Protein AF-A0A2E8BB22-F1 (afdb_monomer)

Foldseek 3Di:
DDKDKDFAADPDDDDPVVLVVLLVVLVVDPDDPQCSQAVSQVVCCVPGVTQKMKMKDKDDDVCCCPDDVNPVPDIDIYMDITHCCVPPPVVVVVSVVVVVVVD

Secondary structure (DSSP, 8-state):
-EEEEEEE-SS----HHHHHHHHHHHHTSS--HHHHHHHHHHHHHHHH--SEEEEEEEE--HHHHHSTT--TT--EEEEEEEEHHHH-HHHHHHHHHHHHHT-

Radius of gyration: 14.68 Å; Cα contacts (8 Å, |Δi|>4): 149; chains: 1; bounding box: 32×27×40 Å

pLDDT: mean 91.62, std 8.18, range [55.44, 98.12]

Mean predicted aligned error: 4.19 Å

Sequence (103 aa):
GRAHVAYIPVERIVGISKLARIIDHHALRLQNQERITNDVANDLVQHLNPLGAAVIIQASHGCMRCRGVKKQNAIMTTSAMRGVFFDKQEARNELMQLIENSS

Solvent-accessible surface area (backbone atoms only — not comparable to full-atom values): 5845 Å² total; per-residue (Å²): 112,51,74,49,79,51,67,44,66,71,87,43,83,80,60,71,72,55,61,54,49,54,52,50,63,50,65,77,48,100,67,58,68,66,53,47,29,42,50,55,29,47,50,48,43,75,77,35,60,35,59,18,28,34,22,39,38,39,35,64,54,64,67,41,38,79,38,90,85,47,43,74,83,52,68,51,76,43,73,28,62,33,54,44,43,58,76,32,68,66,57,35,50,55,52,51,52,56,53,58,75,73,104

Structure (mmCIF, N/CA/C/O backbone):
data_AF-A0A2E8BB22-F1
#
_entry.id   AF-A0A2E8BB22-F1
#
loop_
_atom_site.group_PDB
_atom_site.id
_atom_site.type_symbol
_atom_site.label_atom_id
_atom_site.label_alt_id
_atom_site.label_comp_id
_atom_site.label_asym_id
_atom_site.label_entity_id
_atom_site.label_seq_id
_atom_site.pdbx_PDB_ins_code
_atom_site.Cartn_x
_atom_site.Cartn_y
_atom_site.Cartn_z
_atom_site.occupancy
_atom_site.B_iso_or_equiv
_atom_site.auth_seq_id
_atom_site.auth_comp_id
_atom_site.auth_asym_id
_atom_site.auth_atom_id
_atom_site.pdbx_PDB_model_num
ATOM 1 N N . GLY A 1 1 ? 11.486 -3.512 -5.800 1.00 87.88 1 GLY A N 1
ATOM 2 C CA . GLY A 1 1 ? 10.884 -2.261 -5.299 1.00 87.88 1 GLY A CA 1
ATOM 3 C C . GLY A 1 1 ? 10.691 -2.366 -3.803 1.00 87.88 1 GLY A C 1
ATOM 4 O O . GLY A 1 1 ? 11.051 -3.393 -3.242 1.00 87.88 1 GLY A O 1
ATOM 5 N N . ARG A 1 2 ? 10.132 -1.336 -3.176 1.00 92.50 2 ARG A N 1
ATOM 6 C CA . ARG A 1 2 ? 9.712 -1.305 -1.773 1.00 92.50 2 ARG A CA 1
ATOM 7 C C . ARG A 1 2 ? 8.206 -1.067 -1.725 1.00 92.50 2 ARG A C 1
ATOM 9 O O . ARG A 1 2 ? 7.690 -0.296 -2.530 1.00 92.50 2 ARG A O 1
ATOM 16 N N . ALA A 1 3 ? 7.518 -1.728 -0.805 1.00 95.19 3 ALA A N 1
ATOM 17 C CA . ALA A 1 3 ? 6.107 -1.489 -0.545 1.00 95.19 3 ALA A CA 1
ATOM 18 C C . ALA A 1 3 ? 5.915 -1.144 0.933 1.00 95.19 3 ALA A C 1
ATOM 20 O O . ALA A 1 3 ? 6.478 -1.801 1.808 1.00 95.19 3 ALA A O 1
ATOM 21 N N . HIS A 1 4 ? 5.119 -0.117 1.192 1.00 96.25 4 HIS A N 1
ATOM 22 C CA . HIS A 1 4 ? 4.655 0.281 2.511 1.00 96.25 4 HIS A CA 1
ATOM 23 C C . HIS A 1 4 ? 3.164 -0.014 2.581 1.00 96.25 4 HIS A C 1
ATOM 25 O O . HIS A 1 4 ? 2.413 0.377 1.686 1.00 96.25 4 HIS A O 1
ATOM 31 N N . VAL A 1 5 ? 2.744 -0.711 3.632 1.00 96.44 5 VAL A N 1
ATOM 32 C CA . VAL A 1 5 ? 1.345 -1.070 3.858 1.00 96.44 5 VAL A CA 1
ATOM 33 C C . VAL A 1 5 ? 0.963 -0.662 5.268 1.00 96.44 5 VAL A C 1
ATOM 35 O O . VAL A 1 5 ? 1.644 -1.030 6.222 1.00 96.44 5 VAL A O 1
ATOM 38 N N . ALA A 1 6 ? -0.134 0.074 5.387 1.00 96.25 6 ALA A N 1
ATOM 39 C CA . ALA A 1 6 ? -0.713 0.483 6.654 1.00 96.25 6 ALA A CA 1
ATOM 40 C C . ALA A 1 6 ? -2.224 0.249 6.642 1.00 96.25 6 ALA A C 1
ATOM 42 O O . ALA A 1 6 ? -2.882 0.351 5.607 1.00 96.25 6 ALA A O 1
ATOM 43 N N . TYR A 1 7 ? -2.784 -0.076 7.800 1.00 96.81 7 TYR A N 1
ATOM 44 C CA . TYR A 1 7 ? -4.223 -0.172 8.004 1.00 96.81 7 TYR A CA 1
ATOM 45 C C . TYR A 1 7 ? -4.544 0.105 9.472 1.00 96.81 7 TYR A C 1
ATOM 47 O O . TYR A 1 7 ? -3.702 -0.131 10.339 1.00 96.81 7 TYR A O 1
ATOM 55 N N . ILE A 1 8 ? -5.751 0.600 9.746 1.00 96.62 8 ILE A N 1
ATOM 56 C CA . ILE A 1 8 ? -6.235 0.812 11.115 1.00 96.62 8 ILE A CA 1
ATOM 57 C C . ILE A 1 8 ? -7.295 -0.260 11.415 1.00 96.62 8 ILE A C 1
ATOM 59 O O . ILE A 1 8 ? -8.409 -0.161 10.885 1.00 96.62 8 ILE A O 1
ATOM 63 N N . PRO A 1 9 ? -6.960 -1.310 12.192 1.00 96.31 9 PRO A N 1
ATOM 64 C CA . PRO A 1 9 ? -7.882 -2.404 12.481 1.00 96.31 9 PRO A CA 1
ATOM 65 C C . PRO A 1 9 ? -9.065 -1.936 13.335 1.00 96.31 9 PRO A C 1
ATOM 67 O O . PRO A 1 9 ? -8.923 -1.043 14.167 1.00 96.31 9 PRO A O 1
ATOM 70 N N . VAL A 1 10 ? -10.214 -2.591 13.153 1.00 94.56 10 VAL A N 1
ATOM 71 C CA . VAL A 1 10 ? -11.369 -2.485 14.062 1.00 94.56 10 VAL A CA 1
ATOM 72 C C . VAL A 1 10 ? -11.516 -3.796 14.825 1.00 94.56 10 VAL A C 1
ATOM 74 O O . VAL A 1 10 ? -11.178 -3.870 15.999 1.00 94.56 10 VAL A O 1
ATOM 77 N N . GLU A 1 11 ? -11.938 -4.857 14.132 1.00 92.56 11 GLU A N 1
ATOM 78 C CA . GLU A 1 11 ? -12.166 -6.180 14.735 1.00 92.56 11 GLU A CA 1
ATOM 79 C C . GLU A 1 11 ? -11.180 -7.242 14.236 1.00 92.56 11 GLU A C 1
ATOM 81 O O . GLU A 1 11 ? -10.905 -8.224 14.922 1.00 92.56 11 GLU A O 1
ATOM 86 N N . ARG A 1 12 ? -10.643 -7.066 13.022 1.00 92.38 12 ARG A N 1
ATOM 87 C CA . ARG A 1 12 ? -9.789 -8.056 12.357 1.00 92.38 12 ARG A CA 1
ATOM 88 C C . ARG A 1 12 ? -8.357 -7.561 12.267 1.00 92.38 12 ARG A C 1
ATOM 90 O O . ARG A 1 12 ? -8.081 -6.517 11.679 1.00 92.38 12 ARG A O 1
ATOM 97 N N . ILE A 1 13 ? -7.443 -8.363 12.802 1.00 94.31 13 ILE A N 1
ATOM 98 C CA . ILE A 1 13 ? -6.002 -8.131 12.732 1.00 94.31 13 ILE A CA 1
ATOM 99 C C . ILE A 1 13 ? -5.392 -9.210 11.847 1.00 94.31 13 ILE A C 1
ATOM 101 O O . ILE A 1 13 ? -5.590 -10.406 12.066 1.00 94.31 13 ILE A O 1
ATOM 105 N N . VAL A 1 14 ? -4.631 -8.787 10.843 1.00 94.31 14 VAL A N 1
ATOM 106 C CA . VAL A 1 14 ? -3.888 -9.699 9.978 1.00 94.31 14 VAL A CA 1
ATOM 107 C C . VAL A 1 14 ? -2.458 -9.859 10.482 1.00 94.31 14 VAL A C 1
ATOM 109 O O . VAL A 1 14 ? -1.799 -8.896 10.873 1.00 94.31 14 VAL A O 1
ATOM 112 N N . GLY A 1 15 ? -1.953 -11.093 10.459 1.00 94.88 15 GLY A N 1
ATOM 113 C CA . GLY A 1 15 ? -0.553 -11.355 10.779 1.00 94.88 15 GLY A CA 1
ATOM 114 C C . GLY A 1 15 ? 0.381 -10.705 9.756 1.00 94.88 15 GLY A C 1
ATOM 115 O O . GLY A 1 15 ? 0.138 -10.791 8.553 1.00 94.88 15 GLY A O 1
ATOM 116 N N . ILE A 1 16 ? 1.489 -10.129 10.224 1.00 93.06 16 ILE A N 1
ATOM 117 C CA . ILE A 1 16 ? 2.462 -9.383 9.402 1.00 93.06 16 ILE A CA 1
ATOM 118 C C . ILE A 1 16 ? 2.926 -10.195 8.181 1.00 93.06 16 ILE A C 1
ATOM 120 O O . ILE A 1 16 ? 2.990 -9.683 7.066 1.00 93.06 16 ILE A O 1
ATOM 124 N N . SER A 1 17 ? 3.155 -11.501 8.352 1.00 95.38 17 SER A N 1
ATOM 125 C CA . SER A 1 17 ? 3.560 -12.387 7.253 1.00 95.38 17 SER A CA 1
ATOM 126 C C . SER A 1 17 ? 2.528 -12.503 6.125 1.00 95.38 17 SER A C 1
ATOM 128 O O . SER A 1 17 ? 2.899 -12.812 4.998 1.00 95.38 17 SER A O 1
ATOM 130 N N . LYS A 1 18 ? 1.238 -12.256 6.385 1.00 94.81 18 LYS A N 1
ATOM 131 C CA . LYS A 1 18 ? 0.189 -12.280 5.353 1.00 94.81 18 LYS A CA 1
ATOM 132 C C . LYS A 1 18 ? 0.164 -10.982 4.542 1.00 94.81 18 LYS A C 1
ATOM 134 O O . LYS A 1 18 ? -0.095 -11.052 3.346 1.00 94.81 18 LYS A O 1
ATOM 139 N N . LEU A 1 19 ? 0.514 -9.843 5.149 1.00 94.56 19 LEU A N 1
ATOM 140 C CA . LEU A 1 19 ? 0.688 -8.573 4.431 1.00 94.56 19 LEU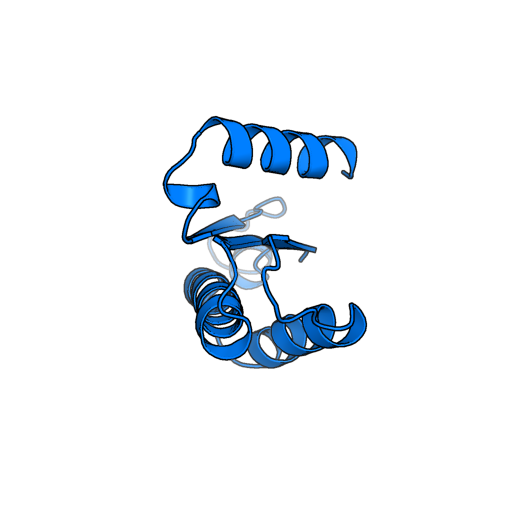 A CA 1
ATOM 141 C C . LEU A 1 19 ? 1.825 -8.655 3.404 1.00 94.56 19 LEU A C 1
ATOM 143 O O . LEU A 1 19 ? 1.676 -8.192 2.280 1.00 94.56 19 LEU A O 1
ATOM 147 N N . ALA A 1 20 ? 2.940 -9.298 3.754 1.00 94.19 20 ALA A N 1
ATOM 148 C CA . ALA A 1 20 ? 4.011 -9.544 2.788 1.00 94.19 20 ALA A CA 1
ATOM 149 C C . ALA A 1 20 ? 3.536 -10.463 1.646 1.00 94.19 20 ALA A C 1
ATOM 151 O O . ALA A 1 20 ? 3.677 -10.132 0.472 1.00 94.19 20 ALA A O 1
ATOM 152 N N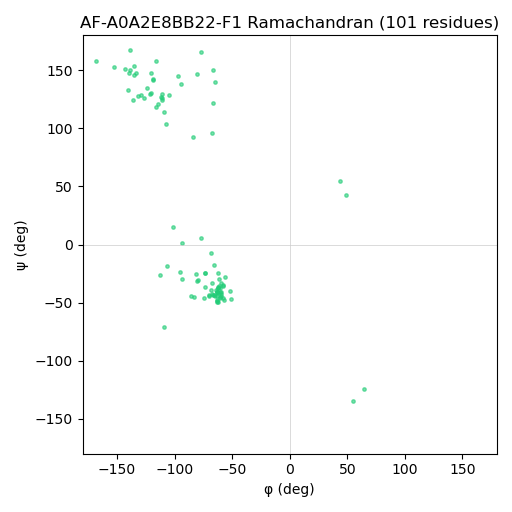 . ARG A 1 21 ? 2.869 -11.577 1.987 1.00 95.06 21 ARG A N 1
ATOM 153 C CA . ARG A 1 21 ? 2.389 -12.561 1.001 1.00 95.06 21 ARG A CA 1
ATOM 154 C C . ARG A 1 21 ? 1.399 -11.992 -0.010 1.00 95.06 21 ARG A C 1
ATOM 156 O O . ARG A 1 21 ? 1.436 -12.409 -1.162 1.00 95.06 21 ARG A O 1
ATOM 163 N N . ILE A 1 22 ? 0.505 -11.088 0.397 1.00 94.38 22 ILE A N 1
ATOM 164 C CA . ILE A 1 22 ? -0.462 -10.503 -0.540 1.00 94.38 22 ILE A CA 1
ATOM 165 C C . ILE A 1 22 ? 0.234 -9.603 -1.564 1.00 94.38 22 ILE A C 1
ATOM 167 O O . ILE A 1 22 ? -0.081 -9.678 -2.749 1.00 94.38 22 ILE A O 1
ATOM 171 N N . ILE A 1 23 ? 1.241 -8.831 -1.140 1.00 94.25 23 ILE A N 1
ATOM 172 C CA . ILE A 1 23 ? 2.056 -8.025 -2.056 1.00 94.25 23 ILE A CA 1
ATOM 173 C C . ILE A 1 23 ? 2.796 -8.935 -3.035 1.00 94.25 23 ILE A C 1
ATOM 175 O O . ILE A 1 23 ? 2.712 -8.717 -4.242 1.00 94.25 23 ILE A O 1
ATOM 179 N N . ASP A 1 24 ? 3.464 -9.977 -2.532 1.00 92.94 24 ASP A N 1
ATOM 180 C CA . ASP A 1 24 ? 4.208 -10.920 -3.373 1.00 92.94 24 ASP A CA 1
ATOM 181 C C . ASP A 1 24 ? 3.288 -11.611 -4.387 1.00 92.94 24 ASP A C 1
ATOM 183 O O . ASP A 1 24 ? 3.617 -11.710 -5.567 1.00 92.94 24 ASP A O 1
ATOM 187 N N . HIS A 1 25 ? 2.096 -12.034 -3.960 1.00 93.56 25 HIS A N 1
ATOM 188 C CA . HIS A 1 25 ? 1.119 -12.677 -4.835 1.00 93.56 25 HIS A CA 1
ATOM 189 C C . HIS A 1 25 ? 0.693 -11.782 -6.012 1.00 93.56 25 HIS A C 1
ATOM 191 O O . HIS A 1 25 ? 0.577 -12.266 -7.141 1.00 93.56 25 HIS A O 1
ATOM 197 N N . HIS A 1 26 ? 0.493 -10.481 -5.775 1.00 92.88 26 HIS A N 1
ATOM 198 C CA . HIS A 1 26 ? 0.188 -9.518 -6.839 1.00 92.88 26 HIS A CA 1
ATOM 199 C C . HIS A 1 26 ? 1.413 -9.192 -7.706 1.00 92.88 26 HIS A C 1
ATOM 201 O O . HIS A 1 26 ? 1.283 -9.047 -8.922 1.00 92.88 26 HIS A O 1
ATOM 207 N N . ALA A 1 27 ? 2.606 -9.122 -7.107 1.00 89.88 27 ALA A N 1
ATOM 208 C CA . ALA A 1 27 ? 3.854 -8.783 -7.791 1.00 89.88 27 ALA A CA 1
ATOM 209 C C . ALA A 1 27 ? 4.407 -9.907 -8.686 1.00 89.88 27 ALA A C 1
ATOM 211 O O . ALA A 1 27 ? 5.131 -9.629 -9.640 1.00 89.88 27 ALA A O 1
ATOM 212 N N . LEU A 1 28 ? 4.060 -11.170 -8.417 1.00 88.38 28 LEU A N 1
ATOM 213 C CA . LEU A 1 28 ? 4.507 -12.340 -9.189 1.00 88.38 28 LEU A CA 1
ATOM 214 C C . LEU A 1 28 ? 3.779 -12.524 -10.535 1.00 88.38 28 LEU A C 1
ATOM 216 O O . LEU A 1 28 ? 3.989 -13.521 -11.226 1.00 88.38 28 LEU A O 1
ATOM 220 N N . ARG A 1 29 ? 2.918 -11.581 -10.930 1.00 85.56 29 ARG A N 1
ATOM 221 C CA . ARG A 1 29 ? 2.171 -11.598 -12.194 1.00 85.56 29 ARG A CA 1
ATOM 222 C C . ARG A 1 29 ? 2.584 -10.420 -13.076 1.00 85.56 29 ARG A C 1
ATOM 224 O O . ARG A 1 29 ? 3.052 -9.396 -12.588 1.00 85.56 29 ARG A O 1
ATOM 231 N N . LEU A 1 30 ? 2.357 -10.535 -14.385 1.00 79.94 30 LEU A N 1
ATOM 232 C CA . LEU A 1 30 ? 2.481 -9.404 -15.311 1.00 79.94 30 LEU A CA 1
ATOM 233 C C . LEU A 1 30 ? 1.379 -8.379 -15.007 1.00 79.94 30 LEU A C 1
ATOM 235 O O . LEU A 1 30 ? 0.242 -8.529 -15.449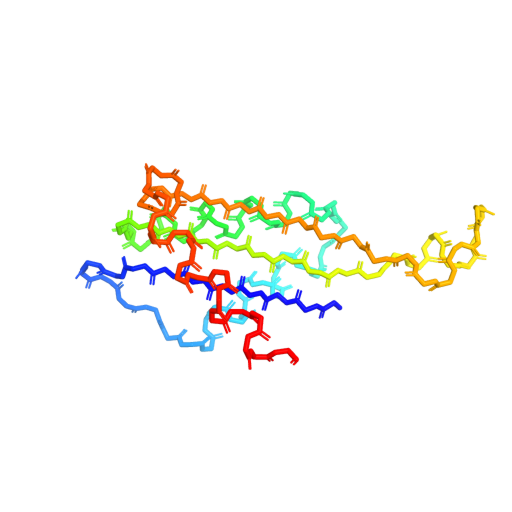 1.00 79.94 30 LEU A O 1
ATOM 239 N N . GLN A 1 31 ? 1.713 -7.361 -14.219 1.00 82.88 31 GLN A N 1
ATOM 240 C CA . GLN A 1 31 ? 0.797 -6.304 -13.797 1.00 82.88 31 GLN A CA 1
ATOM 241 C C . GLN A 1 31 ? 1.451 -4.928 -13.924 1.00 82.88 31 GLN A C 1
ATOM 243 O O . GLN A 1 31 ? 2.672 -4.790 -13.849 1.00 82.88 31 GLN A O 1
ATOM 248 N N . ASN A 1 32 ? 0.627 -3.897 -14.104 1.00 91.25 32 ASN A N 1
ATOM 249 C CA . ASN A 1 32 ? 1.054 -2.511 -13.943 1.00 91.25 32 ASN A CA 1
ATOM 250 C C . ASN A 1 32 ? 1.069 -2.135 -12.452 1.00 91.25 32 ASN A C 1
ATOM 252 O O . ASN A 1 32 ? 0.255 -2.614 -11.657 1.00 91.25 32 ASN A O 1
ATOM 256 N N . GLN A 1 33 ? 2.012 -1.273 -12.071 1.00 93.88 33 GLN A N 1
ATOM 257 C CA . GLN A 1 33 ? 2.269 -0.928 -10.671 1.00 93.88 33 GLN A CA 1
ATOM 258 C C . GLN A 1 33 ? 1.040 -0.284 -10.003 1.00 93.88 33 GLN A C 1
ATOM 260 O O . GLN A 1 33 ? 0.741 -0.553 -8.839 1.00 93.88 33 GLN A O 1
ATOM 265 N N . GLU A 1 34 ? 0.284 0.516 -10.752 1.00 95.38 34 GLU A N 1
ATOM 266 C CA . GLU A 1 34 ? -0.949 1.173 -10.316 1.00 95.38 34 GLU A CA 1
ATOM 267 C C . GLU A 1 34 ? -2.037 0.169 -9.929 1.00 95.38 34 GLU A C 1
ATOM 269 O O . GLU A 1 34 ? -2.761 0.396 -8.957 1.00 95.38 34 GLU A O 1
ATOM 274 N N . ARG A 1 35 ? -2.147 -0.950 -10.658 1.00 95.19 35 ARG A N 1
ATOM 275 C CA . ARG A 1 35 ? -3.139 -1.987 -10.359 1.00 95.19 35 ARG A CA 1
ATOM 276 C C . ARG A 1 35 ? -2.742 -2.785 -9.131 1.00 95.19 35 ARG A C 1
ATOM 278 O O . ARG A 1 35 ? -3.559 -2.889 -8.230 1.00 95.19 35 ARG A O 1
ATOM 285 N N . ILE A 1 36 ? -1.480 -3.220 -9.030 1.00 95.50 36 ILE A N 1
ATOM 286 C CA . ILE A 1 36 ? -0.961 -3.883 -7.815 1.00 95.50 36 ILE A CA 1
ATOM 287 C C . ILE A 1 36 ? -1.273 -3.033 -6.575 1.00 95.50 36 ILE A C 1
ATOM 289 O O . ILE A 1 36 ? -1.776 -3.536 -5.575 1.00 95.50 36 ILE A O 1
ATOM 293 N N . THR A 1 37 ? -1.007 -1.727 -6.652 1.00 97.12 37 THR A N 1
ATOM 294 C CA . THR A 1 37 ? -1.218 -0.809 -5.523 1.00 97.12 37 THR A CA 1
ATOM 295 C C . THR A 1 37 ? -2.696 -0.725 -5.125 1.00 97.12 37 THR A C 1
ATOM 297 O O . THR A 1 37 ? -3.017 -0.774 -3.938 1.00 97.12 37 THR A O 1
ATOM 300 N N . ASN A 1 38 ? -3.601 -0.619 -6.104 1.00 97.38 38 ASN A N 1
ATOM 301 C CA . ASN A 1 38 ? -5.039 -0.551 -5.843 1.00 97.38 38 ASN A CA 1
ATOM 302 C C . ASN A 1 38 ? -5.613 -1.874 -5.342 1.00 97.38 38 ASN A C 1
ATOM 304 O O . ASN A 1 38 ? -6.398 -1.857 -4.397 1.00 97.38 38 ASN A O 1
ATOM 308 N N . ASP A 1 39 ? -5.223 -2.992 -5.947 1.00 96.56 39 ASP A N 1
ATOM 309 C CA . ASP A 1 39 ? -5.770 -4.307 -5.627 1.00 96.56 39 ASP A CA 1
ATOM 310 C C . ASP A 1 39 ? -5.385 -4.718 -4.205 1.00 96.56 39 ASP A C 1
ATOM 312 O O . ASP A 1 39 ? -6.258 -5.099 -3.434 1.00 96.56 39 ASP A O 1
ATOM 316 N N . VAL A 1 40 ? -4.128 -4.510 -3.790 1.00 96.94 40 VAL A N 1
ATOM 317 C CA . VAL A 1 40 ? -3.716 -4.767 -2.398 1.00 96.94 40 VAL A CA 1
ATOM 318 C C . VAL A 1 40 ? -4.528 -3.915 -1.416 1.00 96.94 40 VAL A C 1
ATOM 320 O O . VAL A 1 40 ? -4.997 -4.427 -0.401 1.00 96.94 40 VAL A O 1
ATOM 323 N N . ALA A 1 41 ? -4.731 -2.622 -1.697 1.00 97.81 41 ALA A N 1
ATOM 324 C CA . ALA A 1 41 ? -5.523 -1.757 -0.820 1.00 97.81 41 ALA A CA 1
ATOM 325 C C . ALA A 1 41 ? -6.994 -2.204 -0.747 1.00 97.81 41 ALA A C 1
ATOM 327 O O . ALA A 1 41 ? -7.595 -2.185 0.328 1.00 97.81 41 ALA A O 1
ATOM 328 N N . ASN A 1 42 ? -7.566 -2.629 -1.875 1.00 97.38 42 ASN A N 1
ATOM 329 C CA . ASN A 1 42 ? -8.933 -3.136 -1.948 1.00 97.38 42 ASN A CA 1
ATOM 330 C C . ASN A 1 42 ? -9.080 -4.466 -1.202 1.00 97.38 42 ASN A C 1
ATOM 332 O O . ASN A 1 42 ? -10.031 -4.618 -0.441 1.00 97.38 42 ASN A O 1
ATOM 336 N N . ASP A 1 43 ? -8.126 -5.385 -1.347 1.00 96.44 43 ASP A N 1
ATOM 337 C CA . ASP A 1 43 ? -8.136 -6.668 -0.648 1.00 96.44 43 ASP A CA 1
ATOM 338 C C . ASP A 1 43 ? -8.106 -6.470 0.873 1.00 96.44 43 ASP A C 1
ATOM 340 O O . ASP A 1 43 ? -8.843 -7.143 1.597 1.00 96.44 43 ASP A O 1
ATOM 344 N N . LEU A 1 44 ? -7.306 -5.518 1.370 1.00 96.81 44 LEU A N 1
ATOM 345 C CA . LEU A 1 44 ? -7.287 -5.170 2.794 1.00 96.81 44 LEU A CA 1
ATOM 346 C C . LEU A 1 44 ? -8.658 -4.684 3.267 1.00 96.81 44 LEU A C 1
ATOM 348 O O . LEU A 1 44 ? -9.136 -5.130 4.309 1.00 96.81 44 LEU A O 1
ATOM 352 N N . VAL A 1 45 ? -9.309 -3.811 2.494 1.00 96.94 45 VAL A N 1
ATOM 353 C CA . VAL A 1 45 ? -10.652 -3.321 2.827 1.00 96.94 45 VAL A CA 1
ATOM 354 C C . VAL A 1 45 ? -11.671 -4.458 2.820 1.00 96.94 45 VAL A C 1
ATOM 356 O O . VAL A 1 45 ? -12.402 -4.623 3.793 1.00 96.94 45 VAL A O 1
ATOM 359 N N . GLN A 1 46 ? -11.684 -5.277 1.769 1.00 96.62 46 GLN A N 1
ATOM 360 C CA . GLN A 1 46 ? -12.654 -6.358 1.592 1.00 96.62 46 GLN A CA 1
ATOM 361 C C . GLN A 1 46 ? -12.560 -7.434 2.680 1.00 96.62 46 GLN A C 1
ATOM 363 O O . GLN A 1 46 ? -13.586 -7.920 3.151 1.00 96.62 46 GLN A O 1
ATOM 368 N N . HIS A 1 47 ? -11.349 -7.814 3.095 1.00 95.06 47 HIS A N 1
ATOM 369 C CA . HIS A 1 47 ? -11.162 -8.945 4.010 1.00 95.06 47 HIS A CA 1
ATOM 370 C C . HIS A 1 47 ? -11.097 -8.534 5.486 1.00 95.06 47 HIS A C 1
ATOM 372 O O . HIS A 1 47 ? -11.469 -9.328 6.363 1.00 95.06 47 HIS A O 1
ATOM 378 N N . LEU A 1 48 ? -10.613 -7.320 5.775 1.00 95.62 48 LEU A N 1
ATOM 379 C CA . LEU A 1 48 ? -10.366 -6.858 7.144 1.00 95.62 48 LEU A CA 1
ATOM 380 C C . LEU A 1 48 ? -11.384 -5.826 7.632 1.00 95.62 48 LEU A C 1
ATOM 382 O O . LEU A 1 48 ? -11.491 -5.652 8.842 1.00 95.62 48 LEU A O 1
ATOM 386 N N . ASN A 1 49 ? -12.120 -5.170 6.728 1.00 96.38 49 ASN A N 1
ATOM 387 C CA . ASN A 1 49 ? -13.020 -4.055 7.038 1.00 96.38 49 ASN A CA 1
ATOM 388 C C . ASN A 1 49 ? -12.400 -3.029 8.024 1.00 96.38 49 ASN A C 1
ATOM 390 O O . ASN A 1 49 ? -12.949 -2.792 9.103 1.00 96.38 49 ASN A O 1
ATOM 394 N N . PRO A 1 50 ? -11.209 -2.476 7.719 1.00 97.50 50 PRO A N 1
ATOM 395 C CA . PRO A 1 50 ? -10.524 -1.538 8.599 1.00 97.50 50 PRO A CA 1
ATOM 396 C C . PRO A 1 50 ? -11.164 -0.143 8.522 1.00 97.50 50 PRO A C 1
ATOM 398 O O . PRO A 1 50 ? -11.849 0.178 7.552 1.00 97.50 50 PRO A O 1
ATOM 401 N N . LEU A 1 51 ? -10.845 0.742 9.475 1.00 97.44 51 LEU A N 1
ATOM 402 C CA . LEU A 1 51 ? -11.215 2.166 9.361 1.00 97.44 51 LEU A CA 1
ATOM 403 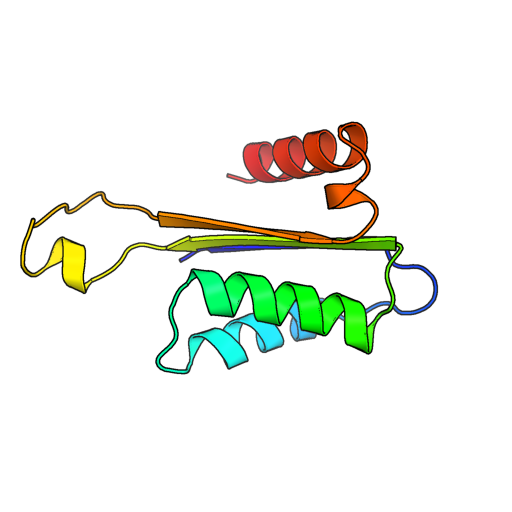C C . LEU A 1 51 ? -10.574 2.823 8.133 1.00 97.44 51 LEU A C 1
ATOM 405 O O . LEU A 1 51 ? -11.112 3.766 7.558 1.00 97.44 51 LEU A O 1
ATOM 409 N N . GLY A 1 52 ? -9.403 2.335 7.737 1.00 97.69 52 GLY A N 1
ATOM 410 C CA . GLY A 1 52 ? -8.717 2.748 6.526 1.00 97.69 52 GLY A CA 1
ATOM 411 C C . GLY A 1 52 ? -7.563 1.815 6.206 1.00 97.69 52 GLY A C 1
ATOM 412 O O . GLY A 1 52 ? -7.037 1.129 7.084 1.00 97.69 52 GLY A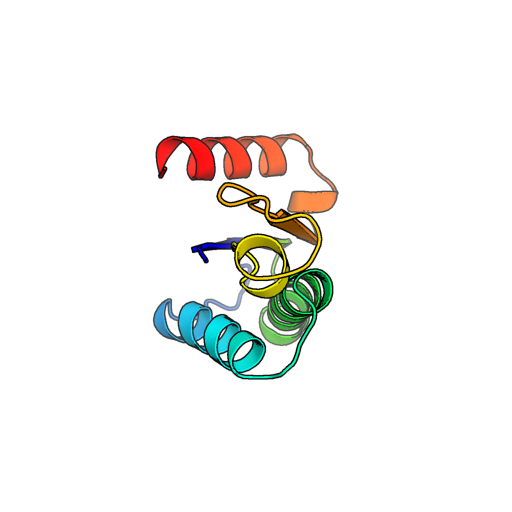 O 1
ATOM 413 N N . ALA A 1 53 ? -7.174 1.811 4.936 1.00 98.12 53 ALA A N 1
ATOM 414 C CA . ALA A 1 53 ? -6.012 1.095 4.432 1.00 98.12 53 ALA A CA 1
ATOM 415 C C . ALA A 1 53 ? -5.219 1.998 3.483 1.00 98.12 53 ALA A C 1
ATOM 417 O O . ALA A 1 53 ? -5.794 2.817 2.763 1.00 98.12 53 ALA A O 1
ATOM 418 N N . ALA A 1 54 ? -3.904 1.842 3.488 1.00 98.00 54 ALA A N 1
ATOM 419 C CA . ALA A 1 54 ? -2.981 2.604 2.674 1.00 98.00 54 ALA A CA 1
ATOM 420 C C . ALA A 1 54 ? -1.872 1.696 2.144 1.00 98.00 54 ALA A C 1
ATOM 422 O O . ALA A 1 54 ? -1.272 0.922 2.891 1.00 98.00 54 ALA A O 1
ATOM 423 N N . VAL A 1 55 ? -1.593 1.808 0.849 1.00 97.81 55 VAL A N 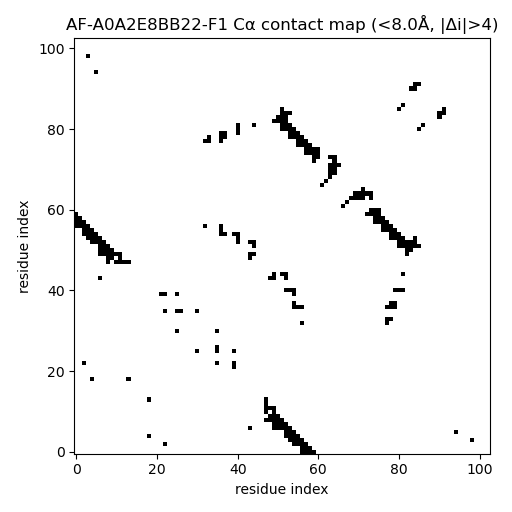1
ATOM 424 C CA . VAL A 1 55 ? -0.523 1.073 0.172 1.00 97.81 55 VAL A CA 1
ATOM 425 C C . VAL A 1 55 ? 0.274 2.058 -0.666 1.00 97.81 55 VAL A C 1
ATOM 427 O O . VAL A 1 55 ? -0.298 2.793 -1.468 1.00 97.81 55 VAL A O 1
ATOM 430 N N . ILE A 1 56 ? 1.591 2.075 -0.488 1.00 97.19 56 ILE A N 1
ATOM 431 C CA . ILE A 1 56 ? 2.525 2.876 -1.284 1.00 97.19 56 ILE A CA 1
ATOM 432 C C . ILE A 1 56 ? 3.591 1.939 -1.834 1.00 97.19 56 ILE A C 1
ATOM 434 O O . ILE A 1 56 ? 4.227 1.212 -1.075 1.00 97.19 56 ILE A O 1
ATOM 438 N N . ILE A 1 57 ? 3.801 1.952 -3.147 1.00 95.94 57 ILE A N 1
ATOM 439 C CA . ILE A 1 57 ? 4.803 1.117 -3.812 1.00 95.94 57 ILE A CA 1
ATOM 440 C C . ILE A 1 57 ? 5.781 2.015 -4.550 1.00 95.94 57 ILE A C 1
ATOM 442 O O . ILE A 1 57 ? 5.384 2.877 -5.330 1.00 95.94 57 ILE A O 1
ATOM 446 N N . GLN A 1 58 ? 7.066 1.778 -4.320 1.00 94.38 58 GLN A N 1
ATOM 447 C CA . GLN A 1 58 ? 8.182 2.412 -5.004 1.00 94.38 58 GLN A CA 1
ATOM 448 C C . GLN A 1 58 ? 8.946 1.346 -5.782 1.00 94.38 58 GLN A C 1
ATOM 450 O O . GLN A 1 58 ? 9.487 0.399 -5.205 1.00 94.38 58 GLN A O 1
ATOM 455 N N . ALA A 1 59 ? 9.018 1.465 -7.102 1.00 92.25 59 ALA A N 1
ATOM 456 C CA . ALA A 1 59 ? 9.747 0.500 -7.913 1.00 92.25 59 ALA A CA 1
ATOM 457 C C . ALA A 1 59 ? 10.463 1.158 -9.088 1.00 92.25 59 ALA A C 1
ATOM 459 O O . ALA A 1 59 ? 10.055 2.191 -9.615 1.00 92.25 59 ALA A O 1
ATOM 460 N N . SER A 1 60 ? 11.564 0.533 -9.492 1.00 88.50 60 SER A N 1
ATOM 461 C CA . SER A 1 60 ? 12.259 0.853 -10.728 1.00 88.50 60 SER A CA 1
ATOM 462 C C . SER A 1 60 ? 11.834 -0.115 -11.826 1.00 88.50 60 SER A C 1
ATOM 464 O O . SER A 1 60 ? 11.589 -1.296 -11.579 1.00 88.50 60 SER A O 1
ATOM 466 N N . HIS A 1 61 ? 11.764 0.391 -13.054 1.00 85.69 61 HIS A N 1
ATOM 467 C CA . HIS A 1 61 ? 11.262 -0.358 -14.203 1.00 85.69 61 HIS A CA 1
ATOM 468 C C . HIS A 1 61 ? 12.407 -0.692 -15.155 1.00 85.69 61 HIS A C 1
ATOM 470 O O . HIS A 1 61 ? 13.004 0.195 -15.767 1.00 85.69 61 HIS A O 1
ATOM 476 N N . GLY A 1 62 ? 12.725 -1.983 -15.296 1.00 79.12 62 GLY A N 1
ATOM 477 C CA . GLY A 1 62 ? 13.831 -2.447 -16.144 1.00 79.12 62 GLY A CA 1
ATOM 478 C C . GLY A 1 62 ? 13.689 -2.018 -17.608 1.00 79.12 62 GLY A C 1
ATOM 479 O O . GLY A 1 62 ? 14.674 -1.641 -18.240 1.00 79.12 62 GLY A O 1
ATOM 480 N N . CYS A 1 63 ? 12.457 -1.966 -18.126 1.00 78.94 63 CYS A N 1
ATOM 481 C CA . CYS A 1 63 ? 12.169 -1.463 -19.470 1.00 78.94 63 CYS A CA 1
ATOM 482 C C . CYS A 1 63 ? 12.609 -0.002 -19.671 1.00 78.94 63 CYS A C 1
ATOM 484 O O . CYS A 1 63 ? 13.070 0.326 -20.759 1.00 78.94 63 CYS A O 1
ATOM 486 N N . MET A 1 64 ? 12.553 0.839 -18.632 1.00 76.56 64 MET A N 1
ATOM 487 C CA . MET A 1 64 ? 13.001 2.239 -18.674 1.00 76.56 64 MET A CA 1
ATOM 488 C C . MET A 1 64 ? 14.515 2.393 -18.499 1.00 76.56 64 MET A C 1
ATOM 490 O O . MET A 1 64 ? 15.093 3.384 -18.950 1.00 76.56 64 MET A O 1
ATOM 494 N N . ARG A 1 65 ? 15.163 1.425 -17.836 1.00 72.56 65 ARG A N 1
ATOM 495 C CA . ARG A 1 65 ? 16.613 1.426 -17.595 1.00 72.56 65 ARG A CA 1
ATOM 496 C C . ARG A 1 65 ? 17.395 0.885 -18.785 1.00 72.56 65 ARG A C 1
ATOM 498 O O . ARG A 1 65 ? 18.401 1.467 -19.177 1.00 72.56 65 ARG A O 1
ATOM 505 N N . CYS A 1 66 ? 16.938 -0.228 -19.351 1.00 70.75 66 CYS A N 1
ATOM 506 C CA . CYS A 1 66 ? 17.702 -1.009 -20.321 1.00 70.75 66 CYS A CA 1
ATOM 507 C C . CYS A 1 66 ? 17.368 -0.671 -21.780 1.00 70.75 66 CYS A C 1
ATOM 509 O O . CYS A 1 66 ? 18.183 -0.920 -22.667 1.00 70.75 66 CYS A O 1
ATOM 511 N N . ARG A 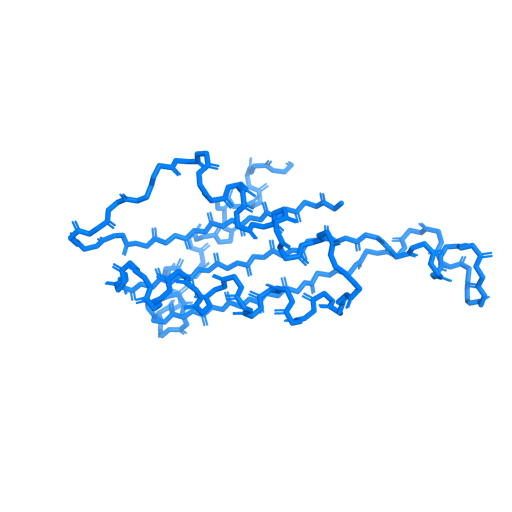1 67 ? 16.173 -0.134 -22.057 1.00 66.69 67 ARG A N 1
ATOM 512 C CA . ARG A 1 67 ? 15.680 0.154 -23.414 1.00 66.69 67 ARG A CA 1
ATOM 513 C C . ARG A 1 67 ? 14.960 1.512 -23.453 1.00 66.69 67 ARG A C 1
ATOM 515 O O . ARG A 1 67 ? 14.690 2.117 -22.421 1.00 66.69 67 ARG A O 1
ATOM 522 N N . GLY A 1 68 ? 14.694 2.029 -24.653 1.00 73.94 68 GLY A N 1
ATOM 523 C CA . GLY A 1 68 ? 13.974 3.297 -24.839 1.00 73.94 68 GLY A CA 1
ATOM 524 C C . GLY A 1 68 ? 14.724 4.519 -24.292 1.00 73.94 68 GLY A C 1
ATOM 525 O O . GLY A 1 68 ? 15.868 4.760 -24.665 1.00 73.94 68 GLY A O 1
ATOM 526 N N . VAL A 1 69 ? 14.077 5.284 -23.405 1.00 75.31 69 VAL A N 1
ATOM 527 C CA . VAL A 1 69 ? 14.576 6.555 -22.833 1.00 75.31 69 VAL A CA 1
ATOM 528 C C . VAL A 1 69 ? 15.778 6.419 -21.879 1.00 75.31 69 VAL A C 1
ATOM 530 O O . VAL A 1 69 ? 16.335 7.437 -21.472 1.00 75.31 69 VAL A O 1
ATOM 533 N N . LYS A 1 70 ? 16.190 5.189 -21.523 1.00 78.19 70 LYS A N 1
ATOM 534 C CA . LYS A 1 70 ? 17.420 4.864 -20.762 1.00 78.19 70 LYS A CA 1
ATOM 535 C C . LYS A 1 70 ? 17.623 5.692 -19.480 1.00 78.19 70 LYS A C 1
ATOM 537 O O . LYS A 1 70 ? 18.731 6.123 -19.159 1.00 78.19 70 LYS A O 1
ATOM 542 N N . LYS A 1 71 ? 16.558 5.908 -18.704 1.00 79.12 71 LYS A N 1
ATOM 543 C CA . LYS A 1 71 ? 16.629 6.610 -17.412 1.00 79.12 71 LYS A CA 1
ATOM 544 C C . LYS A 1 71 ? 17.030 5.628 -16.309 1.00 79.12 71 LYS A C 1
ATOM 546 O O . LYS A 1 71 ? 16.183 4.977 -15.704 1.00 79.12 71 LYS A O 1
ATOM 551 N N . GLN A 1 72 ? 18.333 5.534 -16.035 1.00 73.56 72 GLN A N 1
ATOM 552 C CA . GLN A 1 72 ? 18.894 4.593 -15.050 1.00 73.56 72 GLN A CA 1
ATOM 553 C C . GLN A 1 72 ? 18.322 4.775 -13.634 1.00 73.56 72 GLN A C 1
ATOM 555 O O . GLN A 1 72 ? 18.052 3.792 -12.945 1.00 73.56 72 GLN A O 1
ATOM 560 N N . ASN A 1 73 ? 18.037 6.019 -13.242 1.00 81.38 73 ASN A N 1
ATOM 561 C CA . ASN A 1 73 ? 17.562 6.361 -11.898 1.00 81.38 73 ASN A CA 1
ATOM 562 C C . ASN A 1 73 ? 16.046 6.607 -11.829 1.00 81.38 73 ASN A C 1
ATOM 564 O O . ASN A 1 73 ? 15.568 7.178 -10.855 1.00 81.38 73 ASN A O 1
ATOM 568 N N . ALA A 1 74 ? 15.276 6.199 -12.845 1.00 84.25 74 ALA A N 1
ATOM 569 C CA . ALA A 1 74 ? 13.823 6.331 -12.790 1.00 84.25 74 ALA A CA 1
ATOM 570 C C . ALA A 1 74 ? 13.239 5.420 -11.696 1.00 84.25 74 ALA A C 1
ATOM 572 O O . ALA A 1 74 ? 13.419 4.196 -11.725 1.00 84.25 74 ALA A O 1
ATOM 573 N N . ILE A 1 75 ? 12.540 6.042 -10.748 1.00 89.75 75 ILE A N 1
ATOM 574 C CA . ILE A 1 75 ? 11.741 5.391 -9.711 1.00 89.75 75 ILE A CA 1
ATOM 575 C C . ILE A 1 75 ? 10.314 5.895 -9.882 1.00 89.75 75 ILE A C 1
ATOM 577 O O . ILE A 1 75 ? 10.084 7.097 -9.995 1.00 89.75 75 ILE A O 1
ATOM 581 N N . MET A 1 76 ? 9.367 4.966 -9.920 1.00 92.12 76 MET A N 1
ATOM 582 C CA . MET A 1 76 ? 7.946 5.264 -9.945 1.00 92.12 76 MET A CA 1
ATOM 583 C C . MET A 1 76 ? 7.354 4.970 -8.573 1.00 92.12 76 MET A C 1
ATOM 585 O O . MET A 1 76 ? 7.526 3.870 -8.039 1.00 92.12 76 MET A O 1
ATOM 589 N N . THR A 1 77 ? 6.631 5.948 -8.036 1.00 94.94 77 THR A N 1
ATOM 590 C CA . THR A 1 77 ? 5.884 5.819 -6.787 1.00 94.94 77 THR A CA 1
ATOM 591 C C . THR A 1 77 ? 4.395 5.848 -7.094 1.00 94.94 77 THR A C 1
ATOM 593 O O . THR A 1 77 ? 3.910 6.774 -7.739 1.00 94.94 77 THR A O 1
ATOM 596 N N . THR A 1 78 ? 3.670 4.842 -6.625 1.00 96.69 78 THR A N 1
ATOM 5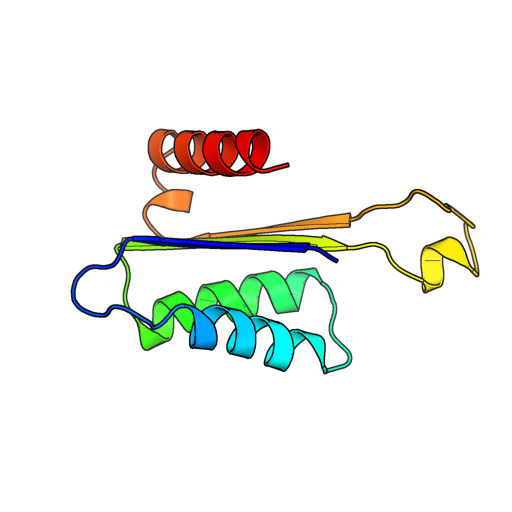97 C CA . THR A 1 78 ? 2.209 4.744 -6.707 1.00 96.69 78 THR A CA 1
ATOM 598 C C . THR A 1 78 ? 1.642 4.638 -5.304 1.00 96.69 78 THR A C 1
ATOM 600 O O . THR A 1 78 ? 2.273 4.058 -4.419 1.00 96.69 78 THR A O 1
ATOM 603 N N . SER A 1 79 ? 0.446 5.180 -5.090 1.00 97.06 79 SER A N 1
ATOM 604 C CA . SER A 1 79 ? -0.236 5.101 -3.801 1.00 97.06 79 SER A CA 1
ATOM 605 C C . SER A 1 79 ? -1.731 4.838 -3.966 1.00 97.06 79 SER A C 1
ATOM 607 O O . SER A 1 79 ? -2.352 5.264 -4.939 1.00 97.06 79 SER A O 1
ATOM 609 N N . ALA A 1 80 ? -2.306 4.119 -3.007 1.00 98.06 80 ALA A N 1
ATOM 610 C CA . ALA A 1 80 ? -3.739 3.901 -2.879 1.00 98.06 80 ALA A CA 1
ATOM 611 C C . ALA A 1 80 ? -4.136 4.070 -1.411 1.00 98.06 80 ALA A C 1
ATOM 613 O O . ALA A 1 80 ? -3.582 3.410 -0.534 1.00 98.06 80 ALA A O 1
ATOM 614 N N . MET A 1 81 ? -5.096 4.960 -1.160 1.00 97.81 81 MET A N 1
ATOM 615 C CA . MET A 1 81 ? -5.619 5.283 0.170 1.00 97.81 81 MET A CA 1
ATOM 616 C C . MET A 1 81 ? -7.114 4.949 0.216 1.00 97.81 81 MET A C 1
ATOM 618 O O . MET A 1 81 ? -7.818 5.132 -0.782 1.00 97.81 81 MET A O 1
ATOM 622 N N . ARG A 1 82 ? -7.598 4.444 1.352 1.00 98.12 82 ARG A N 1
ATOM 623 C CA . ARG A 1 82 ? -9.001 4.078 1.604 1.00 98.12 82 ARG A CA 1
ATOM 624 C C . ARG A 1 82 ? -9.419 4.513 3.008 1.00 98.12 82 ARG A C 1
ATOM 626 O O . ARG A 1 82 ? -8.590 4.500 3.923 1.00 98.12 82 ARG A O 1
ATOM 633 N N . GLY A 1 83 ? -10.703 4.830 3.172 1.00 97.56 83 GLY A N 1
ATOM 634 C CA . GLY A 1 83 ? -11.294 5.221 4.455 1.00 97.56 83 GLY A CA 1
ATOM 635 C C . GLY A 1 83 ? -10.554 6.397 5.085 1.00 97.56 83 GLY A C 1
ATOM 636 O O . GLY A 1 83 ? -10.160 7.326 4.384 1.00 97.56 83 GLY A O 1
ATOM 637 N N . VAL A 1 84 ? -10.259 6.317 6.385 1.00 97.69 84 VAL A N 1
ATOM 638 C CA . VAL A 1 84 ? -9.668 7.437 7.142 1.00 97.69 84 VAL A CA 1
ATOM 639 C C . VAL A 1 84 ? -8.357 7.987 6.566 1.00 97.69 84 VAL A C 1
ATOM 641 O O . VAL A 1 84 ? -8.102 9.173 6.726 1.00 97.69 84 VAL A O 1
ATOM 644 N N . PHE A 1 85 ? -7.549 7.192 5.853 1.00 97.75 85 PHE A N 1
ATOM 645 C CA . PHE A 1 85 ? -6.333 7.698 5.191 1.00 97.75 85 PHE A CA 1
ATOM 646 C C . PHE A 1 85 ? -6.628 8.534 3.934 1.00 97.75 85 PHE A C 1
ATOM 648 O O . PHE A 1 85 ? -5.811 9.361 3.517 1.00 97.75 85 PHE A O 1
ATOM 655 N N . PHE A 1 86 ? -7.783 8.316 3.304 1.00 96.56 86 PHE A N 1
ATOM 656 C CA . PHE A 1 86 ? -8.281 9.159 2.223 1.00 96.56 86 PHE A CA 1
ATOM 657 C C . PHE A 1 86 ? -9.064 10.356 2.777 1.00 96.56 86 PHE A C 1
ATOM 659 O O . PHE A 1 86 ? -8.817 11.479 2.349 1.00 96.56 86 PHE A O 1
ATOM 666 N N . ASP A 1 87 ? -9.927 10.139 3.766 1.00 97.50 87 ASP A N 1
ATOM 667 C CA . ASP A 1 87 ? -10.874 11.154 4.237 1.00 97.50 87 ASP A CA 1
ATOM 668 C C . ASP A 1 87 ? -10.246 12.186 5.185 1.00 97.50 87 ASP A C 1
ATOM 670 O O . ASP A 1 87 ? -10.679 13.337 5.216 1.00 97.50 87 ASP A O 1
ATOM 674 N N . LYS A 1 88 ? -9.231 11.791 5.968 1.00 97.56 88 LYS A N 1
ATOM 675 C CA . LYS A 1 88 ? -8.605 12.641 6.991 1.00 97.56 88 LYS A CA 1
ATOM 676 C C . LYS A 1 88 ? -7.159 12.955 6.639 1.00 97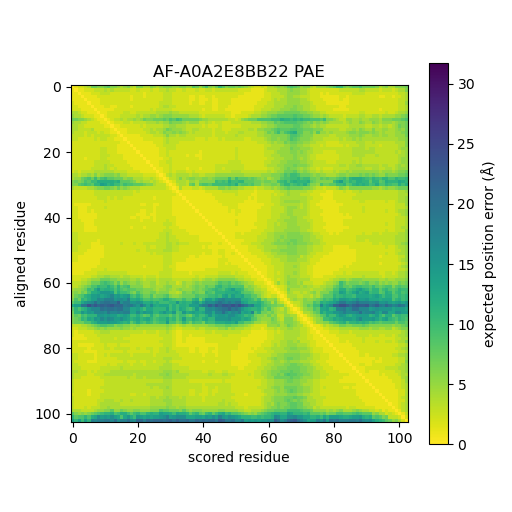.56 88 LYS A C 1
ATOM 678 O O . LYS A 1 88 ? -6.318 12.060 6.509 1.00 97.56 88 LYS A O 1
ATOM 683 N N . GLN A 1 89 ? -6.855 14.242 6.517 1.00 96.12 89 GLN A N 1
ATOM 684 C CA . GLN A 1 89 ? -5.515 14.700 6.165 1.00 96.12 89 GLN A CA 1
ATOM 685 C C . GLN A 1 89 ? -4.507 14.414 7.287 1.00 96.12 89 GLN A C 1
ATOM 687 O O . GLN A 1 89 ? -3.353 14.106 7.006 1.00 96.12 89 GLN A O 1
ATOM 692 N N . GLU A 1 90 ? -4.939 14.458 8.545 1.00 96.62 90 GLU A N 1
ATOM 693 C CA . GLU A 1 90 ? -4.100 14.222 9.721 1.00 96.62 90 GLU A CA 1
ATOM 694 C C . GLU A 1 90 ? -3.552 12.792 9.725 1.00 96.62 90 GLU A C 1
ATOM 696 O O . GLU A 1 90 ? -2.342 12.596 9.803 1.00 96.62 90 GLU A O 1
ATOM 701 N N . ALA A 1 91 ? -4.431 11.801 9.529 1.00 96.06 91 ALA A N 1
ATOM 702 C CA . ALA A 1 91 ? -4.051 10.389 9.455 1.00 96.06 91 ALA A CA 1
ATOM 703 C C . ALA A 1 91 ? -3.114 10.109 8.269 1.00 96.06 91 ALA A C 1
ATOM 705 O O . ALA A 1 91 ? -2.186 9.304 8.360 1.00 96.06 91 ALA A O 1
ATOM 706 N N . ARG A 1 92 ? -3.338 10.791 7.139 1.00 95.56 92 ARG A N 1
ATOM 707 C CA . ARG A 1 92 ? -2.456 10.697 5.974 1.00 95.56 92 ARG A CA 1
ATOM 708 C C . ARG A 1 92 ? -1.076 11.289 6.258 1.00 95.56 92 ARG A C 1
ATOM 710 O O . ARG A 1 92 ? -0.078 10.688 5.873 1.00 95.56 92 ARG A O 1
ATOM 717 N N . ASN A 1 93 ? -1.014 12.444 6.914 1.00 96.06 93 ASN A N 1
ATOM 718 C CA . ASN A 1 93 ? 0.244 13.108 7.249 1.00 96.06 93 ASN A CA 1
ATOM 719 C C . ASN A 1 93 ? 1.072 12.275 8.230 1.00 96.06 93 ASN A C 1
ATOM 721 O O . ASN A 1 93 ? 2.265 12.096 8.005 1.00 96.06 93 ASN A O 1
ATOM 725 N N . GLU A 1 94 ? 0.437 11.722 9.263 1.00 96.19 94 GLU A N 1
ATOM 726 C CA . GLU A 1 94 ? 1.086 10.815 10.214 1.00 96.19 94 GLU A CA 1
ATOM 727 C C . GLU A 1 94 ? 1.703 9.608 9.492 1.00 96.19 94 GLU A C 1
ATOM 729 O O . GLU A 1 94 ? 2.883 9.306 9.670 1.00 96.19 94 GLU A O 1
ATOM 734 N N . LEU A 1 95 ? 0.942 8.968 8.596 1.00 95.06 95 LEU A N 1
ATOM 735 C CA . LEU A 1 95 ? 1.445 7.859 7.787 1.00 95.06 95 LEU A CA 1
ATOM 736 C C . LEU A 1 95 ? 2.663 8.260 6.941 1.00 95.06 95 LEU A C 1
ATOM 738 O O . LEU A 1 95 ? 3.646 7.519 6.897 1.00 95.06 95 LEU A O 1
ATOM 742 N N . MET A 1 96 ? 2.605 9.407 6.259 1.00 93.88 96 MET A N 1
ATOM 743 C CA . MET A 1 96 ? 3.718 9.865 5.422 1.00 93.88 96 MET A CA 1
ATOM 744 C C . MET A 1 96 ? 4.976 10.140 6.252 1.00 93.88 96 MET A C 1
ATOM 746 O O . MET A 1 96 ? 6.056 9.705 5.861 1.00 93.88 96 MET A O 1
ATOM 750 N N . GLN A 1 97 ? 4.839 10.754 7.431 1.00 95.06 97 GLN A N 1
ATOM 751 C CA . GLN A 1 97 ? 5.959 10.982 8.351 1.00 95.06 97 GLN A CA 1
ATOM 752 C C . GLN A 1 97 ? 6.592 9.669 8.833 1.00 95.06 97 GLN A C 1
ATOM 754 O O . GLN A 1 97 ? 7.816 9.545 8.874 1.00 95.06 97 GLN A O 1
ATOM 759 N N . LEU A 1 98 ? 5.779 8.659 9.161 1.00 93.38 98 LEU A N 1
ATOM 760 C CA . LEU A 1 98 ? 6.281 7.336 9.551 1.00 93.38 98 LEU A CA 1
ATOM 761 C C . LEU A 1 98 ? 7.070 6.662 8.420 1.00 93.38 98 LEU A C 1
ATOM 763 O O . LEU A 1 98 ? 8.079 6.004 8.670 1.00 93.38 98 LEU A O 1
ATOM 767 N N . ILE A 1 99 ? 6.627 6.830 7.173 1.00 92.38 99 ILE A N 1
ATOM 768 C CA . ILE A 1 99 ? 7.305 6.278 5.997 1.00 92.38 99 ILE A CA 1
ATOM 769 C C . ILE A 1 99 ? 8.635 6.993 5.738 1.00 92.38 99 ILE A C 1
ATOM 771 O O . ILE A 1 99 ? 9.641 6.318 5.503 1.00 92.38 99 ILE A O 1
ATOM 775 N N . GLU A 1 100 ? 8.663 8.323 5.826 1.00 89.12 100 GLU A N 1
ATOM 776 C CA . GLU A 1 100 ? 9.882 9.125 5.663 1.00 89.12 100 GLU A CA 1
ATOM 777 C C . GLU A 1 100 ? 10.938 8.773 6.715 1.00 89.12 100 GLU A C 1
ATOM 779 O O . GLU A 1 100 ? 12.075 8.486 6.356 1.00 89.12 100 GLU A O 1
ATOM 784 N N . ASN A 1 101 ? 10.550 8.663 7.989 1.00 85.94 101 ASN A N 1
ATOM 785 C CA . ASN A 1 101 ? 11.465 8.292 9.077 1.00 85.94 101 ASN A CA 1
ATOM 786 C C . ASN A 1 101 ? 12.004 6.853 8.974 1.00 85.94 101 ASN A C 1
ATOM 788 O O . ASN A 1 101 ? 12.975 6.503 9.641 1.00 85.94 101 ASN A O 1
ATOM 792 N N . SER A 1 102 ? 11.358 5.999 8.177 1.00 72.44 102 SER A N 1
ATOM 793 C CA . SER A 1 102 ? 11.753 4.600 7.974 1.00 72.44 102 SER A CA 1
ATOM 794 C C . SER A 1 102 ? 12.670 4.380 6.765 1.00 72.44 102 SER A C 1
ATOM 796 O O . SER A 1 102 ? 12.957 3.225 6.426 1.00 72.44 102 SER A O 1
ATOM 798 N N . SER A 1 103 ? 13.035 5.447 6.048 1.00 55.44 103 SER A N 1
ATOM 799 C CA . SER A 1 103 ? 13.765 5.397 4.774 1.00 55.44 103 SER A CA 1
ATOM 800 C C . SER A 1 103 ? 15.206 5.866 4.882 1.00 55.44 103 SER A C 1
ATOM 802 O O . SER A 1 103 ? 15.491 6.746 5.717 1.00 55.44 103 SER A O 1
#

Nearest PDB structures (foldseek):
  1wm9-assembly1_A  TM=9.827E-01  e=2.387E-10  Thermus thermophilus HB8
  7alb-assembly1_J  TM=9.898E-01  e=3.811E-10  Homo sapiens
  7alb-assembly2_R  TM=9.895E-01  e=6.084E-10  Homo sapiens
  6z80-assembly1_A  TM=9.850E-01  e=6.084E-10  Homo sapiens
  7alb-assembly2_N  TM=9.882E-01  e=9.086E-10  Homo sapiens